Protein AF-A0A350BBN5-F1 (afdb_monomer_lite)

Secondary structure (DSSP, 8-state):
-PPPS---TTSHHHHHHHHHHHHHTSHHHHHHHHHHHHHHHHHHHHHHHHHHHHHHH---GGG-EEEEGGGTEEE-HHHHHHHHHHHHHHHHHIIIIIS-----HHHHHHHHHHHHHHHHHHHHHHIIIIIIS---HHHHHHHHHHTHHHHHHHHHHHHT---S-----PPPP-----

Sequence (178 aa):
MEKRIFKNETSFFGKLETLIRTLWEKSFVRFVVVGGFNTLLGIIVTYILRYSFDVLIGYNPKWDFVFLWFLNLQIDIPGLIMFVALLPVSYTTQAIWAFRTKWSLKRLAIYPLSSIPNFILQQGFIYLFEIVLGVNPYISYAL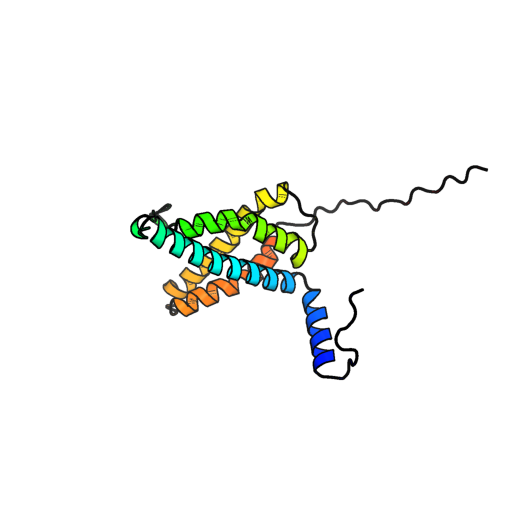AAILPIPIMFFIIRFLVKPNKKAEPITPLQEEDNE

Radius of gyration: 22.28 Å; chains: 1; bounding box: 55×42×77 Å

Foldseek 3Di:
DDDDPDPDCVDPVNVVSVVVVVLQVDLLSQLVVLVVVLVVVLVVVLVVQVVVCCVPPVDDLVPFDQPDVVVSD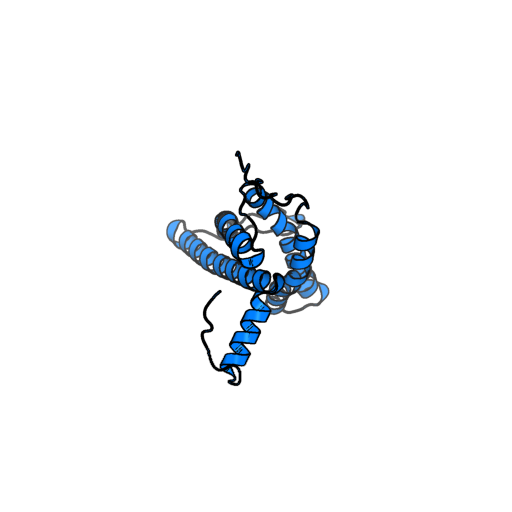TDDPSSVVSVVVCLVVSLVSCQCRRVNHDDDPVCSVCSVVLCVQLVVQLVVQQCCQCPVVVHDNVVSNVCSVPVCSVVSVVVCCVVVPPPPDDPPPDPDPPPPDD

Structure (mmCIF, N/CA/C/O backbone):
data_AF-A0A350BBN5-F1
#
_entry.id   AF-A0A350BBN5-F1
#
loop_
_atom_site.group_PDB
_atom_site.id
_atom_site.type_symbol
_atom_site.label_atom_id
_atom_site.label_alt_id
_atom_site.label_comp_id
_atom_site.label_asym_id
_atom_site.label_entity_id
_atom_site.label_seq_id
_atom_site.pdbx_PDB_ins_code
_atom_site.Cartn_x
_atom_site.Cartn_y
_atom_site.Cartn_z
_atom_site.occupancy
_atom_site.B_iso_or_equiv
_atom_site.auth_seq_id
_atom_site.auth_comp_id
_atom_site.auth_asym_id
_atom_site.auth_atom_id
_atom_site.pdbx_PDB_model_num
ATOM 1 N N . MET A 1 1 ? -18.784 13.865 19.526 1.00 47.09 1 MET A N 1
ATOM 2 C CA . MET A 1 1 ? -20.081 13.353 19.036 1.00 47.09 1 MET A CA 1
ATOM 3 C C . MET A 1 1 ? -20.376 14.085 17.730 1.00 47.09 1 MET A C 1
ATOM 5 O O . MET A 1 1 ? -20.715 15.259 17.760 1.00 47.09 1 MET A O 1
ATOM 9 N N . GLU A 1 2 ? -20.073 13.471 16.587 1.00 56.75 2 GLU A N 1
ATOM 10 C CA . GLU A 1 2 ? -20.122 14.139 15.277 1.00 56.75 2 GLU A CA 1
ATOM 11 C C . GLU A 1 2 ? -21.581 14.266 14.800 1.00 56.75 2 GLU A C 1
ATOM 13 O O . GLU A 1 2 ? -22.298 13.258 14.714 1.00 56.75 2 GLU A O 1
ATOM 18 N N . LYS A 1 3 ? -22.036 15.507 14.554 1.00 69.31 3 LYS A N 1
ATOM 19 C CA . LYS A 1 3 ? -23.417 15.844 14.157 1.00 69.31 3 LYS A CA 1
ATOM 20 C C . LYS A 1 3 ? -23.849 14.995 12.956 1.00 69.31 3 LYS A C 1
ATOM 22 O O . LYS A 1 3 ? -23.101 14.859 11.993 1.00 69.31 3 LYS A O 1
ATOM 27 N N . ARG A 1 4 ? -25.048 14.407 13.024 1.00 63.53 4 ARG A N 1
ATOM 28 C CA . ARG A 1 4 ? -25.648 13.697 11.883 1.00 63.53 4 ARG A CA 1
ATOM 29 C C . ARG A 1 4 ? -25.922 14.672 10.745 1.00 63.53 4 ARG A C 1
ATOM 31 O O . ARG A 1 4 ? -26.439 15.761 11.000 1.00 63.53 4 ARG A O 1
ATOM 38 N N . ILE A 1 5 ? -25.565 14.275 9.528 1.00 71.94 5 ILE A N 1
ATOM 39 C CA . ILE A 1 5 ? -25.721 15.107 8.330 1.00 71.94 5 ILE A CA 1
ATOM 40 C C . ILE A 1 5 ? -27.182 15.049 7.868 1.00 71.94 5 ILE A C 1
ATOM 42 O O . ILE A 1 5 ? -27.794 16.085 7.610 1.00 71.94 5 ILE A O 1
ATOM 46 N N . PHE A 1 6 ? -27.788 13.860 7.880 1.00 70.50 6 PHE A N 1
ATOM 47 C CA . PHE A 1 6 ? -29.195 13.636 7.574 1.00 70.50 6 PHE A CA 1
ATOM 48 C C . PHE A 1 6 ? -29.980 13.368 8.863 1.00 70.50 6 PHE A C 1
ATOM 50 O O . PHE A 1 6 ? -29.827 12.347 9.530 1.00 70.50 6 PHE A O 1
ATOM 57 N N . LYS A 1 7 ? -30.855 14.312 9.228 1.00 66.69 7 LYS A N 1
ATOM 58 C CA . LYS A 1 7 ? -31.669 14.234 10.456 1.00 66.69 7 LYS A CA 1
ATOM 59 C C . LYS A 1 7 ? -32.846 13.255 10.359 1.00 66.69 7 LYS A C 1
ATOM 61 O O . LYS A 1 7 ? -33.396 12.884 11.389 1.00 66.69 7 LYS A O 1
ATOM 66 N N . ASN A 1 8 ? -33.240 12.847 9.150 1.00 73.19 8 ASN A N 1
ATOM 67 C CA . ASN A 1 8 ? -34.379 11.955 8.940 1.00 73.19 8 ASN A CA 1
ATOM 68 C C . ASN A 1 8 ? -33.920 10.501 8.728 1.00 73.19 8 ASN A C 1
ATOM 70 O O . ASN A 1 8 ? -33.534 10.124 7.622 1.00 73.19 8 ASN A O 1
ATOM 74 N N . GLU A 1 9 ? -34.001 9.686 9.782 1.00 65.00 9 GLU A N 1
ATOM 75 C CA . GLU A 1 9 ? -33.580 8.273 9.788 1.00 65.00 9 GLU A CA 1
ATOM 76 C C . GLU A 1 9 ? -34.410 7.369 8.860 1.00 65.00 9 GLU A C 1
ATOM 78 O O . GLU A 1 9 ? -33.940 6.316 8.431 1.00 65.00 9 GLU A O 1
ATOM 83 N N . THR A 1 10 ? -35.637 7.773 8.522 1.00 77.62 10 THR A N 1
ATOM 84 C CA . THR A 1 10 ? -36.537 6.963 7.683 1.00 77.62 10 THR A CA 1
ATOM 85 C C . THR A 1 10 ? -36.249 7.099 6.187 1.00 77.62 10 THR A C 1
ATOM 87 O O . THR A 1 10 ? -36.589 6.203 5.411 1.00 77.62 10 THR A O 1
ATOM 90 N N . SER A 1 11 ? -35.568 8.178 5.785 1.00 85.12 11 SER A N 1
ATOM 91 C CA . SER A 1 11 ? -35.156 8.430 4.403 1.00 85.12 11 SER A CA 1
ATOM 92 C C . SER A 1 11 ? -34.035 7.482 3.967 1.00 85.12 11 SER A C 1
ATOM 94 O O . SER A 1 11 ? -33.187 7.093 4.773 1.00 85.12 11 SER A O 1
ATOM 96 N N . PHE A 1 12 ? -33.982 7.156 2.671 1.00 86.81 12 PHE A N 1
ATOM 97 C CA . PHE A 1 12 ? -32.903 6.364 2.069 1.00 86.81 12 PHE A CA 1
ATOM 98 C C . PHE A 1 12 ? -31.510 6.892 2.456 1.00 86.81 12 PHE A C 1
ATOM 100 O O . PHE A 1 12 ? -30.656 6.121 2.889 1.00 86.81 12 PHE A O 1
ATOM 107 N N . PHE A 1 13 ? -31.308 8.213 2.394 1.00 86.31 13 PHE A N 1
ATOM 108 C CA . PHE A 1 13 ? -30.037 8.846 2.755 1.00 86.31 13 PHE A CA 1
ATOM 109 C C . PHE A 1 13 ? -29.713 8.736 4.253 1.00 86.31 13 PHE A C 1
ATOM 111 O O . PHE A 1 13 ? -28.553 8.548 4.609 1.00 86.31 13 PHE A O 1
ATOM 118 N N . GLY A 1 14 ? -30.721 8.773 5.133 1.00 87.06 14 GLY A N 1
ATOM 119 C CA . GLY A 1 14 ? -30.530 8.564 6.574 1.00 87.06 14 GLY A CA 1
ATOM 120 C C . GLY A 1 14 ? -30.136 7.123 6.911 1.00 87.06 14 GLY A C 1
ATOM 121 O O . GLY A 1 14 ? -29.230 6.890 7.719 1.00 87.06 14 GLY A O 1
ATOM 122 N N . LYS A 1 15 ? -30.750 6.143 6.233 1.00 87.81 15 LYS A N 1
ATOM 123 C CA . LYS A 1 15 ? -30.362 4.726 6.331 1.00 87.81 15 LYS A CA 1
ATOM 124 C C . LYS A 1 15 ? -28.941 4.495 5.811 1.00 87.81 15 LYS A C 1
ATOM 126 O O . LYS A 1 15 ? -28.169 3.792 6.460 1.00 87.81 15 LYS A O 1
ATOM 131 N N . LEU A 1 16 ? -28.577 5.121 4.689 1.00 88.00 16 LEU A N 1
ATOM 132 C CA . LEU A 1 16 ? -27.233 5.038 4.115 1.00 88.00 16 LEU A CA 1
ATOM 133 C C . LEU A 1 16 ? -26.171 5.662 5.036 1.00 88.00 16 LEU A C 1
ATOM 135 O O . LEU A 1 16 ? -25.147 5.028 5.277 1.00 88.00 16 LEU A O 1
ATOM 139 N N . GLU A 1 17 ? -26.418 6.849 5.605 1.00 89.19 17 GLU A N 1
ATOM 140 C CA . GLU A 1 17 ? -25.505 7.467 6.583 1.00 89.19 17 GLU A CA 1
ATOM 141 C C . GLU A 1 17 ? -25.295 6.548 7.793 1.00 89.19 17 GLU A C 1
ATOM 143 O O . GLU A 1 17 ? -24.163 6.350 8.241 1.00 89.19 17 GLU A O 1
ATOM 148 N N . THR A 1 18 ? -26.375 5.947 8.297 1.00 88.94 18 THR A N 1
ATOM 149 C CA . THR A 1 18 ? -26.311 5.018 9.431 1.00 88.94 18 THR A CA 1
ATOM 150 C C . THR A 1 18 ? -25.470 3.790 9.087 1.00 88.94 18 THR A C 1
ATOM 152 O O . THR A 1 18 ? -24.563 3.446 9.843 1.00 88.94 18 THR A O 1
ATOM 155 N N . LEU A 1 19 ? -25.696 3.180 7.918 1.00 90.31 19 LEU A N 1
ATOM 156 C CA . LEU A 1 19 ? -24.916 2.038 7.438 1.00 90.31 19 LEU A CA 1
ATOM 157 C C . LEU A 1 19 ? -23.425 2.379 7.312 1.00 90.31 19 LEU A C 1
ATOM 159 O O . LEU A 1 19 ? -22.586 1.634 7.818 1.00 90.31 19 LEU A O 1
ATOM 163 N N . ILE A 1 20 ? -23.091 3.505 6.673 1.00 89.69 20 ILE A N 1
ATOM 164 C CA . ILE A 1 20 ? -21.704 3.958 6.499 1.00 89.69 20 ILE A CA 1
ATOM 165 C C . ILE A 1 20 ? -21.036 4.147 7.862 1.00 89.69 20 ILE A C 1
ATOM 167 O O . ILE A 1 20 ? -19.932 3.647 8.066 1.00 89.69 20 ILE A O 1
ATOM 171 N N . ARG A 1 21 ? -21.710 4.796 8.820 1.00 87.94 21 ARG A N 1
ATOM 172 C CA . ARG A 1 21 ? -21.196 4.967 10.188 1.00 87.94 21 ARG A CA 1
ATOM 173 C C . ARG A 1 21 ? -20.956 3.622 10.872 1.00 87.94 21 ARG A C 1
ATOM 175 O O . ARG A 1 21 ? -19.878 3.397 11.416 1.00 87.94 21 ARG A O 1
ATOM 182 N N . THR A 1 22 ? -21.920 2.702 10.813 1.00 91.19 22 THR A N 1
ATOM 183 C CA . THR A 1 22 ? -21.779 1.366 11.410 1.00 91.19 22 THR A CA 1
ATOM 184 C C . THR A 1 22 ? -20.620 0.583 10.791 1.00 91.19 22 THR A C 1
ATOM 186 O O . THR A 1 22 ? -19.874 -0.086 11.509 1.00 91.19 22 THR A O 1
ATOM 189 N N . LEU A 1 23 ? -20.433 0.669 9.471 1.00 91.31 23 LEU A N 1
ATOM 190 C CA . LEU A 1 23 ? -19.301 0.046 8.788 1.00 91.31 23 LEU A CA 1
ATOM 191 C C . LEU A 1 23 ? -17.977 0.714 9.172 1.00 91.31 23 LEU A C 1
ATOM 193 O O . LEU A 1 23 ? -17.013 0.006 9.457 1.00 91.31 23 LEU A O 1
ATOM 197 N N . TRP A 1 24 ? -17.938 2.045 9.256 1.00 92.00 24 TRP A N 1
ATOM 198 C CA . TRP A 1 24 ? -16.744 2.806 9.624 1.00 92.00 24 TRP A CA 1
ATOM 199 C C . TRP A 1 24 ? -16.254 2.512 11.040 1.00 92.00 24 TRP A C 1
ATOM 201 O O . TRP A 1 24 ? -15.065 2.649 11.319 1.00 92.00 24 TRP A O 1
ATOM 211 N N . GLU A 1 25 ? -17.117 2.043 11.941 1.00 91.56 25 GLU A N 1
ATOM 212 C CA . GLU A 1 25 ? -16.691 1.618 13.275 1.00 91.56 25 GLU A CA 1
ATOM 213 C C . GLU A 1 25 ? -15.912 0.292 13.278 1.00 91.56 25 GLU A C 1
ATOM 215 O O . GLU A 1 25 ? -15.130 0.034 14.201 1.00 91.56 25 GLU A O 1
ATOM 220 N N . LYS A 1 26 ? -15.984 -0.507 12.207 1.00 90.50 26 LYS A N 1
ATOM 221 C CA . LYS A 1 26 ? -15.204 -1.744 12.080 1.00 90.50 26 LYS A CA 1
ATOM 222 C C . LYS A 1 26 ? -13.765 -1.446 11.652 1.00 90.50 26 LYS A C 1
ATOM 224 O O . LYS A 1 26 ? -13.520 -0.883 10.588 1.00 90.50 26 LYS A O 1
ATOM 229 N N . SER A 1 27 ? -12.790 -1.911 12.440 1.00 87.75 27 SER A N 1
ATOM 230 C CA . SER A 1 27 ? -11.357 -1.745 12.130 1.00 87.75 27 SER A CA 1
ATOM 231 C C . SER A 1 27 ? -10.958 -2.347 10.783 1.00 87.75 27 SER A C 1
ATOM 233 O O . SER A 1 27 ? -10.126 -1.769 10.095 1.00 87.75 27 SER A O 1
ATOM 235 N N . PHE A 1 28 ? -11.586 -3.455 10.378 1.00 88.56 28 PHE A N 1
ATOM 236 C CA . PHE A 1 28 ? -11.404 -4.046 9.050 1.00 88.56 28 PHE A CA 1
ATOM 237 C C . PHE A 1 28 ? -11.773 -3.071 7.930 1.00 88.56 28 PHE A C 1
ATOM 239 O O . PHE A 1 28 ? -10.985 -2.864 7.017 1.00 88.56 28 PHE A O 1
ATOM 246 N N . VAL A 1 29 ? -12.940 -2.426 8.019 1.00 91.81 29 VAL A N 1
ATOM 247 C CA . VAL A 1 29 ? -13.413 -1.498 6.982 1.00 91.81 29 VAL A CA 1
ATOM 248 C C . VAL A 1 29 ? -12.472 -0.305 6.874 1.00 91.81 29 VAL A C 1
ATOM 250 O O . VAL A 1 29 ? -12.049 0.037 5.775 1.00 91.81 29 VAL A O 1
ATOM 253 N N . ARG A 1 30 ? -12.072 0.289 8.006 1.00 93.69 30 ARG A N 1
ATOM 254 C CA . ARG A 1 30 ? -11.108 1.398 7.982 1.00 93.69 30 ARG A CA 1
ATOM 255 C C . ARG A 1 30 ? -9.748 0.960 7.443 1.00 93.69 30 ARG A C 1
ATOM 257 O O . ARG A 1 30 ? -9.150 1.704 6.682 1.00 93.69 30 ARG A O 1
ATOM 264 N N . PHE A 1 31 ? -9.282 -0.240 7.787 1.00 90.94 31 PHE A N 1
ATOM 265 C CA . PHE A 1 31 ? -8.048 -0.804 7.238 1.00 90.94 31 PHE A CA 1
ATOM 266 C C . PHE A 1 31 ? -8.103 -0.943 5.714 1.00 90.94 31 PHE A C 1
ATOM 268 O O . PHE A 1 31 ? -7.165 -0.526 5.041 1.00 90.94 31 PHE A O 1
ATOM 275 N N . VAL A 1 32 ? -9.208 -1.464 5.170 1.00 91.31 32 VAL A N 1
ATOM 276 C CA . VAL A 1 32 ? -9.416 -1.586 3.719 1.00 91.31 32 VAL A CA 1
ATOM 277 C C . VAL A 1 32 ? -9.445 -0.207 3.059 1.00 91.31 32 VAL A C 1
ATOM 279 O O . VAL A 1 32 ? -8.739 0.012 2.082 1.00 91.31 32 VAL A O 1
ATOM 282 N N . VAL A 1 33 ? -10.214 0.741 3.603 1.00 93.38 33 VAL A N 1
ATOM 283 C CA . VAL A 1 33 ? -10.351 2.086 3.019 1.00 93.38 33 VAL A CA 1
ATOM 284 C C . VAL A 1 33 ? -9.028 2.853 3.059 1.00 93.38 33 VAL A C 1
ATOM 286 O O . VAL A 1 33 ? -8.606 3.408 2.048 1.00 93.38 33 VAL A O 1
ATOM 289 N N . VAL A 1 34 ? -8.340 2.853 4.201 1.00 93.69 34 VAL A N 1
ATOM 290 C CA . VAL A 1 34 ? -7.041 3.523 4.360 1.00 93.69 34 VAL A CA 1
ATOM 291 C C . VAL A 1 34 ? -5.960 2.832 3.527 1.00 93.69 34 VAL A C 1
ATOM 293 O O . VAL A 1 34 ? -5.148 3.506 2.899 1.00 93.69 34 VAL A O 1
ATOM 296 N N . GLY A 1 35 ? -5.962 1.498 3.469 1.00 90.75 35 GLY A N 1
ATOM 297 C CA . GLY A 1 35 ? -5.073 0.729 2.600 1.00 90.75 35 GLY A CA 1
ATOM 298 C C . GLY A 1 35 ? -5.293 1.048 1.120 1.00 90.75 35 GLY A C 1
ATOM 299 O O . GLY A 1 35 ? -4.326 1.276 0.394 1.00 90.75 35 GLY A O 1
ATOM 300 N N . GLY A 1 36 ? -6.554 1.150 0.692 1.00 90.75 36 GLY A N 1
ATOM 301 C CA . GLY A 1 36 ? -6.928 1.571 -0.657 1.00 90.75 36 GLY A CA 1
ATOM 302 C C . GLY A 1 36 ? -6.450 2.987 -0.971 1.00 90.75 36 GLY A C 1
ATOM 303 O O . GLY A 1 36 ? -5.795 3.199 -1.987 1.00 90.75 36 GLY A O 1
ATOM 304 N N . PHE A 1 37 ? -6.676 3.938 -0.060 1.00 94.56 37 PHE A N 1
ATOM 305 C CA . PHE A 1 37 ? -6.159 5.304 -0.180 1.00 94.56 37 PHE A CA 1
ATOM 306 C C . PHE A 1 37 ? -4.631 5.335 -0.335 1.00 94.56 37 PHE A C 1
ATOM 308 O O . PHE A 1 37 ? -4.120 5.953 -1.266 1.00 94.56 37 PHE A O 1
ATOM 315 N N . ASN A 1 38 ? -3.900 4.626 0.529 1.00 93.56 38 ASN A N 1
ATOM 316 C CA . ASN A 1 38 ? -2.438 4.569 0.471 1.00 93.56 38 ASN A CA 1
ATOM 317 C C . ASN A 1 38 ? -1.935 3.930 -0.833 1.00 93.56 38 ASN A C 1
ATOM 319 O O . ASN A 1 38 ? -0.921 4.364 -1.373 1.00 93.56 38 ASN A O 1
ATOM 323 N N . THR A 1 39 ? -2.643 2.923 -1.349 1.00 89.81 39 THR A N 1
ATOM 324 C CA . THR A 1 39 ? -2.300 2.264 -2.619 1.00 89.81 39 THR A CA 1
ATOM 325 C C . THR A 1 39 ? -2.496 3.211 -3.799 1.00 89.81 39 THR A C 1
ATOM 327 O O . THR A 1 39 ? -1.588 3.365 -4.610 1.00 89.81 39 THR A O 1
ATOM 330 N N . LEU A 1 40 ? -3.640 3.902 -3.868 1.00 91.94 40 LEU A N 1
ATOM 331 C CA . LEU A 1 40 ? -3.908 4.896 -4.912 1.00 91.94 40 LEU A CA 1
ATOM 332 C C . LEU A 1 40 ? -2.894 6.042 -4.871 1.00 91.94 40 LEU A C 1
ATOM 334 O O . LEU A 1 40 ? -2.371 6.430 -5.912 1.00 91.94 40 LEU A O 1
ATOM 338 N N . LEU A 1 41 ? -2.573 6.541 -3.673 1.00 94.12 41 LEU A N 1
ATOM 339 C CA . LEU A 1 41 ? -1.538 7.555 -3.492 1.00 94.12 41 LEU A CA 1
ATOM 340 C C . LEU A 1 41 ? -0.179 7.052 -3.994 1.00 94.12 41 LEU A C 1
ATOM 342 O O . LEU A 1 41 ? 0.490 7.758 -4.740 1.00 94.12 41 LEU A O 1
ATOM 346 N N . GLY A 1 42 ? 0.202 5.824 -3.635 1.00 91.44 42 GLY A N 1
ATOM 347 C CA . GLY A 1 42 ? 1.427 5.192 -4.120 1.00 91.44 42 GLY A CA 1
ATOM 348 C C . GLY A 1 42 ? 1.486 5.128 -5.643 1.00 91.44 42 GLY A C 1
ATOM 349 O O . GLY A 1 42 ? 2.460 5.581 -6.230 1.00 91.44 42 GLY A O 1
ATOM 350 N N . ILE A 1 43 ? 0.420 4.649 -6.287 1.00 90.38 43 ILE A N 1
ATOM 351 C CA . ILE A 1 43 ? 0.329 4.559 -7.750 1.00 90.38 43 ILE A CA 1
ATOM 352 C C . ILE A 1 43 ? 0.489 5.940 -8.396 1.00 90.38 43 ILE A C 1
ATOM 354 O O . ILE A 1 43 ? 1.326 6.110 -9.283 1.00 90.38 43 ILE A O 1
ATOM 358 N N . ILE A 1 44 ? -0.281 6.933 -7.939 1.00 94.38 44 ILE A N 1
ATOM 359 C CA . ILE A 1 44 ? -0.255 8.289 -8.502 1.00 94.38 44 ILE A CA 1
ATOM 360 C C . ILE A 1 44 ? 1.149 8.884 -8.392 1.00 94.38 44 ILE A C 1
ATOM 362 O O . ILE A 1 44 ? 1.690 9.379 -9.380 1.00 94.38 44 ILE A O 1
ATOM 366 N N . VAL A 1 45 ? 1.760 8.819 -7.208 1.00 94.06 45 VAL A N 1
ATOM 367 C CA . VAL A 1 45 ? 3.059 9.460 -6.993 1.00 94.06 45 VAL A CA 1
ATOM 368 C C . VAL A 1 45 ? 4.189 8.694 -7.689 1.00 94.06 45 VAL A C 1
ATOM 370 O O . VAL A 1 45 ? 5.088 9.331 -8.230 1.00 94.06 45 VAL A O 1
ATOM 373 N N . THR A 1 46 ? 4.126 7.362 -7.778 1.00 92.19 46 THR A N 1
ATOM 374 C CA . THR A 1 46 ? 5.079 6.576 -8.581 1.00 92.19 46 THR A CA 1
ATOM 375 C C . THR A 1 46 ? 5.023 6.962 -10.055 1.00 92.19 46 THR A C 1
ATOM 377 O O . THR A 1 46 ? 6.074 7.173 -10.655 1.00 92.19 46 THR A O 1
ATOM 380 N N . TYR A 1 47 ? 3.833 7.127 -10.643 1.00 91.94 47 TYR A N 1
ATOM 381 C CA . TYR A 1 47 ? 3.729 7.578 -12.035 1.00 91.94 47 TYR A CA 1
ATOM 382 C C . TYR A 1 47 ? 4.287 8.988 -12.237 1.00 91.94 47 TYR A C 1
ATOM 384 O O . TYR A 1 47 ? 5.006 9.221 -13.210 1.00 91.94 47 TYR A O 1
ATOM 392 N N . ILE A 1 48 ? 4.018 9.909 -11.306 1.00 93.62 48 ILE A N 1
ATOM 393 C CA . ILE A 1 48 ? 4.590 11.262 -11.342 1.00 93.62 48 ILE A CA 1
ATOM 394 C C . ILE A 1 48 ? 6.119 11.203 -11.266 1.00 93.62 48 ILE A C 1
ATOM 396 O O . ILE A 1 48 ? 6.798 11.865 -12.054 1.00 93.62 48 ILE A O 1
ATOM 400 N N . LEU A 1 49 ? 6.679 10.407 -10.351 1.00 92.19 49 LEU A N 1
ATOM 401 C CA . LEU A 1 49 ? 8.129 10.290 -10.212 1.00 92.19 49 LEU A CA 1
ATOM 402 C C . LEU A 1 49 ? 8.762 9.656 -11.450 1.00 92.19 49 LEU A C 1
ATOM 404 O O . LEU A 1 49 ? 9.771 10.157 -11.933 1.00 92.19 49 LEU A O 1
ATOM 408 N N . ARG A 1 50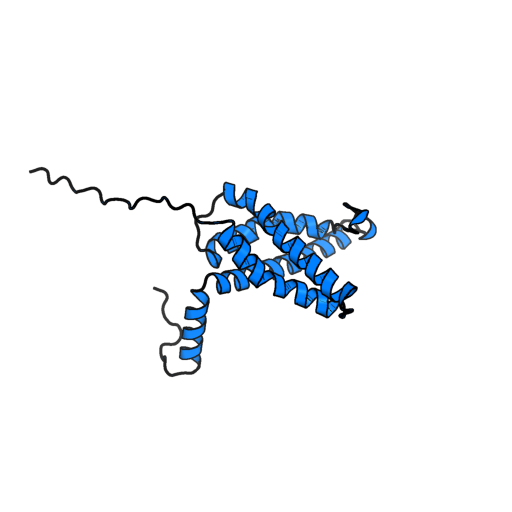 ? 8.156 8.597 -11.994 1.00 90.62 50 ARG A N 1
ATOM 409 C CA . ARG A 1 50 ? 8.643 7.918 -13.198 1.00 90.62 50 ARG A CA 1
ATOM 410 C C . ARG A 1 50 ? 8.676 8.859 -14.396 1.00 90.62 50 ARG A C 1
ATOM 412 O O . ARG A 1 50 ? 9.684 8.909 -15.090 1.00 90.62 50 ARG A O 1
ATOM 419 N N . TYR A 1 51 ? 7.620 9.650 -14.584 1.00 90.94 51 TYR A N 1
ATOM 420 C CA . TYR A 1 51 ? 7.586 10.699 -15.603 1.00 90.94 51 TYR A CA 1
ATOM 421 C C . TYR A 1 51 ? 8.669 11.761 -15.364 1.00 90.94 51 TYR A C 1
ATOM 423 O O . TYR A 1 51 ? 9.362 12.169 -16.289 1.00 90.94 51 TYR A O 1
ATOM 431 N N . SER A 1 52 ? 8.867 12.171 -14.110 1.00 91.44 52 SER A N 1
ATOM 432 C CA . SER A 1 52 ? 9.892 13.158 -13.756 1.00 91.44 52 SER A CA 1
ATOM 433 C C . SER A 1 52 ? 11.306 12.628 -14.022 1.00 91.44 52 SER A C 1
ATOM 435 O O . SER A 1 52 ? 12.158 13.364 -14.502 1.00 91.44 52 SER A O 1
ATOM 437 N N . PHE A 1 53 ? 11.556 11.347 -13.750 1.00 90.81 53 PHE A N 1
ATOM 438 C CA . PHE A 1 53 ? 12.816 10.665 -14.045 1.00 90.81 53 PHE A CA 1
ATOM 439 C C . PHE A 1 53 ? 13.056 10.553 -15.556 1.00 90.81 53 PHE A C 1
ATOM 441 O O . PHE A 1 53 ? 14.149 10.853 -16.031 1.00 90.81 53 PHE A O 1
ATOM 448 N N . ASP A 1 54 ? 12.040 10.168 -16.322 1.00 88.50 54 ASP A N 1
ATOM 449 C CA . ASP A 1 54 ? 12.133 10.102 -17.783 1.00 88.50 54 ASP A CA 1
ATOM 450 C C . ASP A 1 54 ? 12.504 11.475 -18.376 1.00 88.50 54 ASP A C 1
ATOM 452 O O . ASP A 1 54 ? 13.475 11.598 -19.119 1.00 88.50 54 ASP A O 1
ATOM 456 N N . VAL A 1 55 ? 11.825 12.542 -17.939 1.00 90.94 55 VAL A N 1
ATOM 457 C CA . VAL A 1 55 ? 12.038 13.904 -18.456 1.00 90.94 55 VAL A CA 1
ATOM 458 C C . VAL A 1 55 ? 13.350 14.542 -17.981 1.00 90.94 55 VAL A C 1
ATOM 460 O O . VAL A 1 55 ? 14.019 15.208 -18.768 1.00 90.94 55 VAL A O 1
ATOM 463 N N . LEU A 1 56 ? 13.723 14.393 -16.704 1.00 91.25 56 LEU A N 1
ATOM 464 C CA . LEU A 1 56 ? 14.865 15.118 -16.125 1.00 91.25 56 LEU A CA 1
ATOM 465 C C . LEU A 1 56 ? 16.208 14.429 -16.368 1.00 91.25 56 LEU A C 1
ATOM 467 O O . LEU A 1 56 ? 17.223 15.111 -16.499 1.00 91.25 56 LEU A O 1
ATOM 471 N N . ILE A 1 57 ? 16.230 13.095 -16.373 1.00 86.31 57 ILE A N 1
ATOM 472 C CA . ILE A 1 57 ? 17.472 12.309 -16.422 1.00 86.31 57 ILE A CA 1
ATOM 473 C C . ILE A 1 57 ? 17.497 11.284 -17.563 1.00 86.31 57 ILE A C 1
ATOM 475 O O . ILE A 1 57 ? 18.466 10.534 -17.666 1.00 86.31 57 ILE A O 1
ATOM 479 N N . GLY A 1 58 ? 16.471 11.244 -18.424 1.00 86.06 58 GLY A N 1
ATOM 480 C CA . GLY A 1 58 ? 16.398 10.285 -19.531 1.00 86.06 58 GLY A CA 1
ATOM 481 C C . GLY A 1 58 ? 16.344 8.841 -19.037 1.00 86.06 58 GLY A C 1
ATOM 482 O O . GLY A 1 58 ? 17.031 7.972 -19.580 1.00 86.06 58 GLY A O 1
ATOM 483 N N . TYR A 1 59 ? 15.609 8.605 -17.946 1.00 83.69 59 TYR A N 1
ATOM 484 C CA . TYR A 1 59 ? 15.581 7.313 -17.271 1.00 83.69 59 TYR A CA 1
ATOM 485 C C . TYR A 1 59 ? 15.171 6.182 -18.219 1.00 83.69 59 TYR A C 1
ATOM 487 O O . TYR A 1 59 ? 14.097 6.183 -18.816 1.00 83.69 59 TYR A O 1
ATOM 495 N N . ASN A 1 60 ? 16.032 5.170 -18.309 1.00 79.88 60 ASN A N 1
ATOM 496 C CA . ASN A 1 60 ? 15.771 3.976 -19.091 1.00 79.88 60 ASN A CA 1
ATOM 497 C C . ASN A 1 60 ? 15.342 2.838 -18.154 1.00 79.88 60 ASN A C 1
ATOM 499 O O . ASN A 1 60 ? 16.148 2.440 -17.316 1.00 79.88 60 ASN A O 1
ATOM 503 N N . PRO A 1 61 ? 14.150 2.236 -18.326 1.00 77.19 61 PRO A N 1
ATOM 504 C CA . PRO A 1 61 ? 13.727 1.073 -17.542 1.00 77.19 61 PRO A CA 1
ATOM 505 C C . PRO A 1 61 ? 14.698 -0.115 -17.609 1.00 77.19 61 PRO A C 1
ATOM 507 O O . PRO A 1 61 ? 14.689 -0.969 -16.739 1.00 77.19 61 PRO A O 1
ATOM 510 N N . LYS A 1 62 ? 15.589 -0.181 -18.609 1.00 76.94 62 LYS A N 1
ATOM 511 C CA . LYS A 1 62 ? 16.675 -1.179 -18.648 1.00 76.94 62 LYS A CA 1
ATOM 512 C C . LYS A 1 62 ? 17.712 -1.005 -17.532 1.00 76.94 62 LYS A C 1
ATOM 514 O O . LYS A 1 62 ? 18.530 -1.898 -17.340 1.00 76.94 62 LYS A O 1
ATOM 519 N N . TRP A 1 63 ? 17.736 0.146 -16.860 1.00 72.06 63 TRP A N 1
ATOM 520 C CA . TRP A 1 63 ? 18.556 0.379 -15.669 1.00 72.06 63 TRP A CA 1
ATOM 521 C C . TRP A 1 63 ? 17.955 -0.257 -14.417 1.00 72.06 63 TRP A C 1
ATOM 523 O O . TRP A 1 63 ? 18.655 -0.372 -13.410 1.00 72.06 63 TRP A O 1
ATOM 533 N N . ASP A 1 64 ? 16.696 -0.698 -14.477 1.00 79.75 64 ASP A N 1
ATOM 534 C CA . ASP A 1 64 ? 16.140 -1.556 -13.443 1.00 79.75 64 ASP A CA 1
ATOM 535 C C . ASP A 1 64 ? 16.957 -2.841 -13.399 1.00 79.75 64 ASP A C 1
ATOM 537 O O . ASP A 1 64 ? 17.143 -3.538 -14.400 1.00 79.75 64 ASP A O 1
ATOM 541 N N . PHE A 1 65 ? 17.501 -3.136 -12.226 1.00 69.81 65 PHE A N 1
ATOM 542 C CA . PHE A 1 65 ? 18.378 -4.277 -12.046 1.00 69.81 65 PHE A CA 1
ATOM 543 C C . PHE A 1 65 ? 17.615 -5.441 -11.425 1.00 69.81 65 PHE A C 1
ATOM 545 O O . PHE A 1 65 ? 16.633 -5.291 -10.691 1.00 69.81 65 PHE A O 1
ATOM 552 N N . VAL A 1 66 ? 18.105 -6.637 -11.723 1.00 65.75 66 VAL A N 1
ATOM 553 C CA . VAL A 1 66 ? 17.558 -7.876 -11.190 1.00 65.75 66 VAL A CA 1
ATOM 554 C C . VAL A 1 66 ? 18.241 -8.157 -9.852 1.00 65.75 66 VAL A C 1
ATOM 556 O O . VAL A 1 66 ? 19.379 -8.617 -9.810 1.00 65.75 66 VAL A O 1
ATOM 559 N N . PHE A 1 67 ? 17.565 -7.847 -8.746 1.00 60.50 67 PHE A N 1
ATOM 560 C CA . PHE A 1 67 ? 18.124 -7.984 -7.392 1.00 60.50 67 PHE A CA 1
ATOM 561 C C . PHE A 1 67 ? 18.184 -9.440 -6.918 1.00 60.50 67 PHE A C 1
ATOM 563 O O . PHE A 1 67 ? 19.045 -9.799 -6.121 1.00 60.50 67 PHE A O 1
ATOM 570 N N . LEU A 1 68 ? 17.303 -10.300 -7.439 1.00 66.44 68 LEU A N 1
ATOM 571 C CA . LEU A 1 68 ? 17.275 -11.737 -7.158 1.00 66.44 68 LEU A CA 1
ATOM 572 C C . LEU A 1 68 ? 16.935 -12.490 -8.446 1.00 66.44 68 LEU A C 1
ATOM 574 O O . LEU A 1 68 ? 15.776 -12.798 -8.715 1.00 66.44 68 LEU A O 1
ATOM 578 N N . TRP A 1 69 ? 17.958 -12.765 -9.259 1.00 63.12 69 TRP A N 1
ATOM 579 C CA . TRP A 1 69 ? 17.796 -13.350 -10.599 1.00 63.12 69 TRP A CA 1
ATOM 580 C C . TRP A 1 69 ? 17.039 -14.677 -10.612 1.00 63.12 69 TRP A C 1
ATOM 582 O O . TRP A 1 69 ? 16.158 -14.862 -11.447 1.00 63.12 69 TRP A O 1
ATOM 592 N N . PHE A 1 70 ? 17.280 -15.547 -9.633 1.00 66.31 70 PHE A N 1
ATOM 593 C CA . PHE A 1 70 ? 16.564 -16.819 -9.512 1.00 66.31 70 PHE A CA 1
ATOM 594 C C . PHE A 1 70 ? 15.074 -16.664 -9.143 1.00 66.31 70 PHE A C 1
ATOM 596 O O . PHE A 1 70 ? 14.313 -17.614 -9.295 1.00 66.31 70 PHE A O 1
ATOM 603 N N . LEU A 1 71 ? 14.649 -15.482 -8.679 1.00 62.81 71 LEU A N 1
ATOM 604 C CA . LEU A 1 71 ? 13.245 -15.136 -8.419 1.00 62.81 71 LEU A CA 1
ATOM 605 C C . LEU A 1 71 ? 12.647 -14.232 -9.506 1.00 62.81 71 LEU A C 1
ATOM 607 O O . LEU A 1 71 ? 11.504 -13.807 -9.369 1.00 62.81 71 LEU A O 1
ATOM 611 N N . ASN A 1 72 ? 13.416 -13.907 -10.553 1.00 63.94 72 ASN A N 1
ATOM 612 C CA . ASN A 1 72 ? 13.040 -12.966 -11.611 1.00 63.94 72 ASN A CA 1
ATOM 613 C C . ASN A 1 72 ? 12.512 -11.614 -11.076 1.00 63.94 72 ASN A C 1
ATOM 615 O O . ASN A 1 72 ? 11.610 -11.000 -11.644 1.00 63.94 72 ASN A O 1
ATOM 619 N N . LEU A 1 73 ? 13.061 -11.157 -9.946 1.00 66.44 73 LEU A N 1
ATOM 620 C CA . LEU A 1 73 ? 12.647 -9.918 -9.290 1.00 66.44 73 LEU A CA 1
ATOM 621 C C . LEU A 1 73 ? 13.365 -8.717 -9.910 1.00 66.44 73 LEU A C 1
ATOM 623 O O . LEU A 1 73 ? 14.538 -8.467 -9.617 1.00 66.44 73 LEU A O 1
ATOM 627 N N . GLN A 1 74 ? 12.642 -7.981 -10.753 1.00 75.44 74 GLN A N 1
ATOM 628 C CA . GLN A 1 74 ? 13.055 -6.683 -11.286 1.00 75.44 74 GLN A CA 1
ATOM 629 C C . GLN A 1 74 ? 12.682 -5.573 -10.300 1.00 75.44 74 GLN A C 1
ATOM 631 O O . GLN A 1 74 ? 11.555 -5.534 -9.801 1.00 75.44 74 GLN A O 1
ATOM 636 N N . ILE A 1 75 ? 13.625 -4.679 -10.006 1.00 77.75 75 ILE A N 1
ATOM 637 C CA . ILE A 1 75 ? 13.381 -3.523 -9.138 1.00 77.75 75 ILE A CA 1
ATOM 638 C C . ILE A 1 75 ? 13.201 -2.270 -9.995 1.00 77.75 75 ILE A C 1
ATOM 640 O O . ILE A 1 75 ? 14.179 -1.761 -10.530 1.00 77.75 75 ILE A O 1
ATOM 644 N N . ASP A 1 76 ? 11.972 -1.747 -10.045 1.00 84.69 76 ASP A N 1
ATOM 645 C CA . ASP A 1 76 ? 11.664 -0.410 -10.580 1.00 84.69 76 ASP A CA 1
ATOM 646 C C . ASP A 1 76 ? 12.210 0.652 -9.616 1.00 84.69 76 ASP A C 1
ATOM 648 O O . ASP A 1 76 ? 11.700 0.821 -8.502 1.00 84.69 76 ASP A O 1
ATOM 652 N N . ILE A 1 77 ? 13.283 1.342 -10.016 1.00 86.12 77 ILE A N 1
ATOM 653 C CA . ILE A 1 77 ? 13.986 2.302 -9.148 1.00 86.12 77 ILE A CA 1
ATOM 654 C C . ILE A 1 77 ? 13.057 3.438 -8.671 1.00 86.12 77 ILE A C 1
ATOM 656 O O . ILE A 1 77 ? 13.011 3.680 -7.458 1.00 86.12 77 ILE A O 1
ATOM 660 N N . PRO A 1 78 ? 12.287 4.122 -9.547 1.00 88.44 78 PRO A N 1
ATOM 661 C CA . PRO A 1 78 ? 11.337 5.147 -9.112 1.00 88.44 78 PRO A CA 1
ATOM 662 C C . PRO A 1 78 ? 10.296 4.592 -8.132 1.00 88.44 78 PRO A C 1
ATOM 664 O O . PRO A 1 78 ? 10.031 5.202 -7.093 1.00 88.44 78 PRO A O 1
ATOM 667 N N . GLY A 1 79 ? 9.750 3.407 -8.415 1.00 87.44 79 GLY A N 1
ATOM 668 C CA . GLY A 1 79 ? 8.810 2.722 -7.537 1.00 87.44 79 GLY A CA 1
ATOM 669 C C . GLY A 1 79 ? 9.397 2.404 -6.165 1.00 87.44 79 GLY A C 1
ATOM 670 O O . GLY A 1 79 ? 8.728 2.628 -5.158 1.00 87.44 79 GLY A O 1
ATOM 671 N N . LEU A 1 80 ? 10.652 1.953 -6.089 1.00 87.25 80 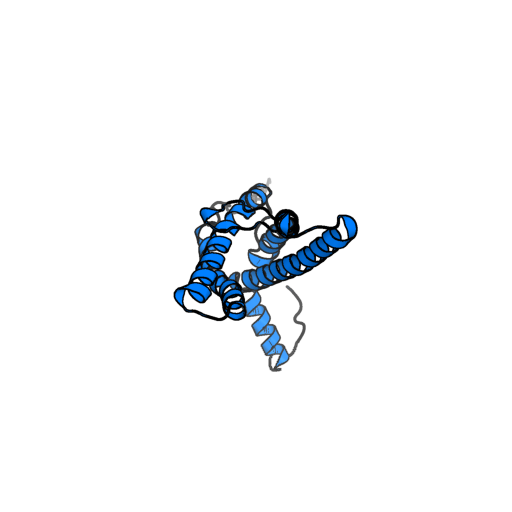LEU A N 1
ATOM 672 C CA . LEU A 1 80 ? 11.327 1.680 -4.818 1.00 87.25 80 LEU A CA 1
ATOM 673 C C . LEU A 1 80 ? 11.536 2.958 -3.996 1.00 87.25 80 LEU A C 1
ATOM 675 O O . LEU A 1 80 ? 11.233 2.971 -2.800 1.00 87.25 80 LEU A O 1
ATOM 679 N N . ILE A 1 81 ? 12.021 4.032 -4.626 1.00 90.31 81 ILE A N 1
ATOM 680 C CA . ILE A 1 81 ? 12.204 5.333 -3.966 1.00 90.31 81 ILE A CA 1
ATOM 681 C C . ILE A 1 81 ? 10.870 5.803 -3.385 1.00 90.31 81 ILE A C 1
ATOM 683 O O . ILE A 1 81 ? 10.801 6.166 -2.207 1.00 90.31 81 ILE A O 1
ATOM 687 N N . MET A 1 82 ? 9.795 5.736 -4.177 1.00 90.94 82 MET A N 1
ATOM 688 C CA . MET A 1 82 ? 8.473 6.153 -3.719 1.00 90.94 82 MET A CA 1
ATOM 689 C C . MET A 1 82 ? 7.896 5.250 -2.641 1.00 90.94 82 MET A C 1
ATOM 691 O O . MET A 1 82 ? 7.310 5.753 -1.681 1.00 90.94 82 MET A O 1
ATOM 695 N N . PHE A 1 83 ? 8.075 3.936 -2.765 1.00 87.56 83 PHE A N 1
ATOM 696 C CA . PHE A 1 83 ? 7.659 2.985 -1.746 1.00 87.56 83 PHE A CA 1
ATOM 697 C C . PHE A 1 83 ? 8.278 3.355 -0.401 1.00 87.56 83 PHE A C 1
ATOM 699 O O . PHE A 1 83 ? 7.550 3.504 0.578 1.00 87.56 83 PHE A O 1
ATOM 706 N N . VAL A 1 84 ? 9.594 3.593 -0.365 1.00 91.00 84 VAL A N 1
ATOM 707 C CA . VAL A 1 84 ? 10.300 3.977 0.862 1.00 91.00 84 VAL A CA 1
ATOM 708 C C . VAL A 1 84 ? 9.834 5.344 1.374 1.00 91.00 84 VAL A C 1
ATOM 710 O O . VAL A 1 84 ? 9.536 5.484 2.562 1.00 91.00 84 VAL A O 1
ATOM 713 N N . ALA A 1 85 ? 9.708 6.335 0.488 1.00 92.88 85 ALA A N 1
ATOM 714 C CA . ALA A 1 85 ? 9.296 7.691 0.845 1.00 92.88 85 ALA A CA 1
ATOM 715 C C . ALA A 1 85 ? 7.865 7.767 1.408 1.00 92.88 85 ALA A C 1
ATOM 717 O O . ALA A 1 85 ? 7.583 8.615 2.256 1.00 92.88 85 ALA A O 1
ATOM 718 N N . LEU A 1 86 ? 6.962 6.879 0.978 1.00 94.31 86 LEU A N 1
ATOM 719 C CA . LEU A 1 86 ? 5.566 6.848 1.430 1.00 94.31 86 LEU A CA 1
ATOM 720 C C . LEU A 1 86 ? 5.313 5.932 2.632 1.00 94.31 86 LEU A C 1
ATOM 722 O O . LEU A 1 86 ? 4.209 5.964 3.183 1.00 94.31 86 LEU A O 1
ATOM 726 N N . LEU A 1 87 ? 6.305 5.171 3.111 1.00 92.62 87 LEU A N 1
ATOM 727 C CA . LEU A 1 87 ? 6.168 4.382 4.344 1.00 92.62 87 LEU A CA 1
ATOM 728 C C . LEU A 1 87 ? 5.698 5.222 5.547 1.00 92.62 87 LEU A C 1
ATOM 730 O O . LEU A 1 87 ? 4.774 4.772 6.230 1.00 92.62 87 LEU A O 1
ATOM 734 N N . PRO A 1 88 ? 6.233 6.435 5.813 1.00 95.12 88 PRO A N 1
ATOM 735 C CA . PRO A 1 88 ? 5.763 7.266 6.920 1.00 95.12 88 PRO A CA 1
ATOM 736 C C . PRO A 1 88 ? 4.310 7.705 6.768 1.00 95.12 88 PRO A C 1
ATOM 738 O O . PRO A 1 88 ? 3.571 7.715 7.753 1.00 95.12 88 PRO A O 1
ATOM 741 N N . VAL A 1 89 ? 3.884 8.028 5.544 1.00 95.31 89 VAL A N 1
ATOM 742 C CA . VAL A 1 89 ? 2.497 8.411 5.247 1.00 95.31 89 VAL A CA 1
ATOM 743 C C . VAL A 1 89 ? 1.579 7.219 5.486 1.00 95.31 89 VAL A C 1
ATOM 745 O O . VAL A 1 89 ? 0.647 7.315 6.280 1.00 95.31 89 VAL A O 1
ATOM 748 N N . SER A 1 90 ? 1.902 6.073 4.885 1.00 93.56 90 SER A N 1
ATOM 749 C CA . SER A 1 90 ? 1.132 4.834 5.000 1.00 93.56 90 SER A CA 1
ATOM 750 C C . SER A 1 90 ? 0.999 4.371 6.453 1.00 93.56 90 SER A C 1
ATOM 752 O O . SER A 1 90 ? -0.100 4.063 6.913 1.00 93.56 90 SER A O 1
ATOM 754 N N . TYR A 1 91 ? 2.092 4.403 7.219 1.00 93.56 91 TYR A N 1
ATOM 755 C CA . TYR A 1 91 ? 2.056 4.104 8.647 1.00 93.56 91 TYR A CA 1
ATOM 756 C C . TYR A 1 91 ? 1.172 5.087 9.418 1.00 93.56 91 TYR A C 1
ATOM 758 O O . TYR A 1 91 ? 0.363 4.673 10.248 1.00 93.56 91 TYR A O 1
ATOM 766 N N . THR A 1 92 ? 1.312 6.386 9.156 1.00 94.94 92 THR A N 1
ATOM 767 C CA . THR A 1 92 ? 0.586 7.430 9.887 1.00 94.94 92 THR A CA 1
ATOM 768 C C . THR A 1 92 ? -0.917 7.322 9.651 1.00 94.94 92 THR A C 1
ATOM 770 O O . THR A 1 92 ? -1.689 7.313 10.613 1.00 94.94 92 THR A O 1
ATOM 773 N N . THR A 1 93 ? -1.343 7.157 8.399 1.00 95.12 93 THR A N 1
ATOM 774 C CA . THR A 1 93 ? -2.760 6.999 8.051 1.00 95.12 93 THR A CA 1
ATOM 775 C C . THR A 1 93 ? -3.335 5.708 8.637 1.00 95.12 93 THR A C 1
ATOM 777 O O . THR A 1 93 ? -4.428 5.724 9.208 1.00 95.12 93 THR A O 1
ATOM 780 N N . GLN A 1 94 ? -2.585 4.600 8.609 1.00 91.94 94 GLN A N 1
ATOM 781 C CA . GLN A 1 94 ? -3.007 3.341 9.232 1.00 91.94 94 GLN A CA 1
ATOM 782 C C . GLN A 1 94 ? -3.109 3.451 10.761 1.00 91.94 94 GLN A C 1
ATOM 784 O O . GLN A 1 94 ? -4.092 3.006 11.360 1.00 91.94 94 GLN A O 1
ATOM 789 N N . ALA A 1 95 ? -2.122 4.062 11.416 1.00 92.00 95 ALA A N 1
ATOM 790 C CA . ALA A 1 95 ? -2.099 4.201 12.867 1.00 92.00 95 ALA A CA 1
ATOM 791 C C . ALA A 1 95 ? -3.257 5.071 13.370 1.00 92.00 95 ALA A C 1
ATOM 793 O O . ALA A 1 95 ? -3.945 4.670 14.311 1.00 92.00 95 ALA A O 1
ATOM 794 N N . ILE A 1 96 ? -3.494 6.221 12.732 1.00 93.44 96 ILE A N 1
ATOM 795 C CA . ILE A 1 96 ? -4.486 7.210 13.171 1.00 93.44 96 ILE A CA 1
ATOM 796 C C . ILE A 1 96 ? -5.902 6.797 12.756 1.00 93.44 96 ILE A C 1
ATOM 798 O O . ILE A 1 96 ? -6.802 6.786 13.595 1.00 93.44 96 ILE A O 1
ATOM 802 N N . TRP A 1 97 ? -6.119 6.430 11.489 1.00 92.62 97 TRP A N 1
ATOM 803 C CA . TRP A 1 97 ? -7.471 6.209 10.965 1.00 92.62 97 TRP A CA 1
ATOM 804 C C . TRP A 1 97 ? -7.909 4.747 11.025 1.00 92.62 97 TRP A C 1
ATOM 806 O O . TRP A 1 97 ? -8.998 4.466 11.527 1.00 92.62 97 TRP A O 1
ATOM 816 N N . ALA A 1 98 ? -7.082 3.799 10.576 1.00 89.69 98 ALA A N 1
ATOM 817 C CA . ALA A 1 98 ? -7.495 2.395 10.541 1.00 89.69 98 ALA A CA 1
ATOM 818 C C . ALA A 1 98 ? -7.585 1.779 11.941 1.00 89.69 98 ALA A C 1
ATOM 820 O O . ALA A 1 98 ? -8.655 1.326 12.376 1.00 89.69 98 ALA A O 1
ATOM 821 N N . PHE A 1 99 ? -6.471 1.816 12.671 1.00 88.38 99 PHE A N 1
ATOM 822 C CA . PHE A 1 99 ? -6.348 1.160 13.972 1.00 88.38 99 PHE A CA 1
ATOM 823 C C . PHE A 1 99 ? -6.662 2.072 15.154 1.00 88.38 99 PHE A C 1
ATOM 825 O O . PHE A 1 99 ? -6.924 1.551 16.237 1.00 88.38 99 PHE A O 1
ATOM 832 N N . ARG A 1 100 ? -6.679 3.399 14.959 1.00 90.69 100 ARG A N 1
ATOM 833 C CA . ARG A 1 100 ? -6.895 4.395 16.024 1.00 90.69 100 ARG A CA 1
ATOM 834 C C . ARG A 1 100 ? -5.956 4.155 17.222 1.00 90.69 100 ARG A C 1
ATOM 836 O O . ARG A 1 100 ? -6.379 4.106 18.374 1.00 90.69 100 ARG A O 1
ATOM 843 N N . THR A 1 101 ? -4.669 3.949 16.943 1.00 88.38 101 THR A N 1
ATOM 844 C CA . THR A 1 101 ? -3.625 3.665 17.944 1.00 88.38 101 THR A CA 1
ATOM 845 C C . THR A 1 101 ? -2.660 4.833 18.110 1.00 88.38 101 THR A C 1
ATOM 847 O O . THR A 1 101 ? -2.518 5.666 17.218 1.00 88.38 101 THR A O 1
ATOM 850 N N . LYS A 1 102 ? -1.949 4.876 19.246 1.00 90.00 102 LYS A N 1
ATOM 851 C CA . LYS A 1 102 ? -0.888 5.865 19.468 1.00 90.00 102 LYS A CA 1
ATOM 852 C C . LYS A 1 102 ? 0.228 5.697 18.436 1.00 90.00 102 LYS A C 1
ATOM 854 O O . LYS A 1 102 ? 0.763 4.598 18.259 1.00 90.00 102 LYS A O 1
ATOM 859 N N . TRP A 1 103 ? 0.580 6.810 17.804 1.00 91.50 103 TRP A N 1
ATOM 860 C CA . TRP A 1 103 ? 1.718 6.903 16.903 1.00 91.50 103 TRP A CA 1
ATOM 861 C C . TRP A 1 103 ? 3.026 6.687 17.680 1.00 91.50 103 TRP A C 1
ATOM 863 O O . TRP A 1 103 ? 3.151 7.060 18.845 1.00 91.50 103 TRP A O 1
ATOM 873 N N . SER A 1 104 ? 3.999 6.036 17.050 1.00 92.69 104 SER A N 1
ATOM 874 C CA . SER A 1 104 ? 5.292 5.701 17.657 1.00 92.69 104 SER A CA 1
ATOM 875 C C . SER A 1 104 ? 6.365 5.509 16.589 1.00 92.69 104 SER A C 1
ATOM 877 O O . SER A 1 104 ? 6.140 4.762 15.634 1.00 92.69 104 SER A O 1
ATOM 879 N N . LEU A 1 105 ? 7.546 6.100 16.804 1.00 91.94 105 LEU A N 1
ATOM 880 C CA . LEU A 1 105 ? 8.734 5.917 15.956 1.00 91.94 105 LEU A CA 1
ATOM 881 C C . LEU A 1 105 ? 9.181 4.453 15.887 1.00 91.94 105 LEU A C 1
ATOM 883 O O . LEU A 1 105 ? 9.511 3.955 14.816 1.00 91.94 105 LEU A O 1
ATOM 887 N N . LYS A 1 106 ? 9.123 3.728 17.012 1.00 90.44 106 LYS A N 1
ATOM 888 C CA . LYS A 1 106 ? 9.480 2.301 17.056 1.00 90.44 106 LYS A CA 1
ATOM 889 C C . LYS A 1 106 ? 8.594 1.475 16.123 1.00 90.44 106 LYS A C 1
ATOM 891 O O . LYS A 1 106 ? 9.073 0.588 15.429 1.00 90.44 106 LYS A O 1
ATOM 896 N N . ARG A 1 107 ? 7.293 1.772 16.101 1.00 88.38 107 ARG A N 1
ATOM 897 C CA . ARG A 1 107 ? 6.334 1.096 15.218 1.00 88.38 107 ARG A CA 1
ATOM 898 C C . ARG A 1 107 ? 6.495 1.524 13.759 1.00 88.38 107 ARG A C 1
ATOM 900 O O . ARG A 1 107 ? 6.362 0.667 12.897 1.00 88.38 107 ARG A O 1
ATOM 907 N N . LEU A 1 108 ? 6.841 2.788 13.491 1.00 91.69 108 LEU A N 1
ATOM 908 C CA . LEU A 1 108 ? 7.184 3.252 12.143 1.00 91.69 108 LEU A CA 1
ATOM 909 C C . LEU A 1 108 ? 8.383 2.477 11.575 1.00 91.69 108 LEU A C 1
ATOM 911 O O . LEU A 1 108 ? 8.307 1.987 10.458 1.00 91.69 108 LEU A O 1
ATOM 915 N N . ALA A 1 109 ? 9.456 2.310 12.353 1.00 90.19 109 ALA A N 1
ATOM 916 C CA . ALA A 1 109 ? 10.654 1.595 11.905 1.00 90.19 109 ALA A CA 1
ATOM 917 C C . ALA A 1 109 ? 10.399 0.105 11.598 1.00 90.19 109 ALA A C 1
ATOM 919 O O . ALA A 1 109 ? 11.041 -0.466 10.725 1.00 90.19 109 ALA A O 1
ATOM 920 N N . ILE A 1 110 ? 9.446 -0.523 12.296 1.00 87.75 110 ILE A N 1
ATOM 921 C CA . ILE A 1 110 ? 9.062 -1.931 12.090 1.00 87.75 110 ILE A CA 1
ATOM 922 C C . ILE A 1 110 ? 7.996 -2.071 10.987 1.00 87.75 110 ILE A C 1
ATOM 924 O O . ILE A 1 110 ? 7.826 -3.151 10.424 1.00 87.75 110 ILE A O 1
ATOM 928 N N . TYR A 1 111 ? 7.292 -0.991 10.636 1.00 87.69 111 TYR A N 1
ATOM 929 C CA . TYR A 1 111 ? 6.213 -0.998 9.647 1.00 87.69 111 TYR A CA 1
ATOM 930 C C . TYR A 1 111 ? 6.588 -1.630 8.293 1.00 87.69 111 TYR A C 1
ATOM 932 O O . TYR A 1 111 ? 5.783 -2.415 7.793 1.00 87.69 111 TYR A O 1
ATOM 940 N N . PRO A 1 112 ? 7.789 -1.421 7.715 1.00 88.31 112 PRO A N 1
ATOM 941 C CA . PRO A 1 112 ? 8.167 -2.060 6.450 1.00 88.31 112 PRO A CA 1
ATOM 942 C C . PRO A 1 112 ? 8.164 -3.589 6.529 1.00 88.31 112 PRO A C 1
ATOM 944 O O . PRO A 1 112 ? 7.820 -4.263 5.561 1.00 88.31 112 PRO A O 1
ATOM 947 N N . LEU A 1 113 ? 8.469 -4.148 7.704 1.00 87.00 113 LEU A N 1
ATOM 948 C CA . LEU A 1 113 ? 8.436 -5.589 7.938 1.00 87.00 113 LEU A CA 1
ATOM 949 C C . LEU A 1 113 ? 7.010 -6.148 7.818 1.00 87.00 113 LEU A C 1
ATOM 951 O O . LEU A 1 113 ? 6.822 -7.287 7.400 1.00 87.00 113 LEU A O 1
ATOM 955 N N . SER A 1 114 ? 5.995 -5.332 8.121 1.00 80.88 114 SER A N 1
ATOM 956 C CA . SER A 1 114 ? 4.587 -5.706 7.937 1.00 80.88 114 SER A CA 1
ATOM 957 C C . SER A 1 114 ? 4.161 -5.771 6.466 1.00 80.88 114 SER A C 1
ATOM 959 O O . SER A 1 114 ? 3.161 -6.414 6.151 1.00 80.88 114 SER A O 1
ATOM 961 N N . SER A 1 115 ? 4.938 -5.173 5.557 1.00 81.88 115 SER A N 1
ATOM 962 C CA . SER A 1 115 ? 4.696 -5.231 4.113 1.00 81.88 115 SER A CA 1
ATOM 963 C C . SER A 1 115 ? 5.194 -6.533 3.483 1.00 81.88 115 SER A C 1
ATOM 965 O O . SER A 1 115 ? 4.715 -6.901 2.414 1.00 81.88 115 SER A O 1
ATOM 967 N N . ILE A 1 116 ? 6.112 -7.260 4.135 1.00 85.44 116 ILE A N 1
ATOM 968 C CA . ILE A 1 116 ? 6.683 -8.508 3.601 1.00 85.44 116 ILE A CA 1
ATOM 969 C C . ILE A 1 116 ? 5.606 -9.591 3.414 1.00 85.44 116 ILE A C 1
ATOM 971 O O . ILE A 1 116 ? 5.500 -10.112 2.303 1.00 85.44 116 ILE A O 1
ATOM 975 N N . PRO A 1 117 ? 4.751 -9.911 4.410 1.00 87.62 117 PRO A N 1
ATOM 976 C CA . PRO A 1 117 ? 3.673 -10.880 4.208 1.00 87.62 117 PRO A CA 1
ATOM 977 C C . PRO A 1 117 ? 2.708 -10.458 3.096 1.00 87.62 117 PRO A C 1
ATOM 979 O O . PRO A 1 117 ? 2.270 -11.295 2.314 1.00 87.62 117 PRO A O 1
ATOM 982 N N . ASN A 1 118 ? 2.425 -9.155 2.983 1.00 87.12 118 ASN A N 1
ATOM 983 C CA . ASN A 1 118 ? 1.557 -8.628 1.932 1.00 87.12 118 ASN A CA 1
ATOM 984 C C . ASN A 1 118 ? 2.168 -8.836 0.543 1.00 87.12 118 ASN A C 1
ATOM 986 O O . ASN A 1 118 ? 1.472 -9.211 -0.396 1.00 87.12 118 ASN A O 1
ATOM 990 N N . PHE A 1 119 ? 3.471 -8.598 0.408 1.00 85.06 119 PHE A N 1
ATOM 991 C CA . PHE A 1 119 ? 4.198 -8.828 -0.832 1.00 85.06 119 PHE A CA 1
ATOM 992 C C . PHE A 1 119 ? 4.203 -10.313 -1.212 1.00 85.06 119 PHE A C 1
ATOM 994 O O . PHE A 1 119 ? 3.857 -10.650 -2.340 1.00 85.06 119 PHE A O 1
ATOM 1001 N N . ILE A 1 120 ? 4.509 -11.200 -0.260 1.00 89.19 120 ILE A N 1
ATOM 1002 C CA . ILE A 1 120 ? 4.506 -12.655 -0.478 1.00 89.19 120 ILE A CA 1
ATOM 1003 C C . ILE A 1 120 ? 3.129 -13.134 -0.938 1.00 89.19 120 ILE A C 1
ATOM 1005 O O . ILE A 1 120 ? 3.039 -13.889 -1.902 1.00 89.19 120 ILE A O 1
ATOM 1009 N N . LEU A 1 121 ? 2.054 -12.679 -0.286 1.00 91.06 121 LEU A N 1
ATOM 1010 C CA . LEU A 1 121 ? 0.695 -13.045 -0.679 1.00 91.06 121 LEU A CA 1
ATOM 1011 C C . LEU A 1 121 ? 0.374 -12.557 -2.092 1.00 91.06 121 LEU A C 1
ATOM 1013 O O . LEU A 1 121 ? -0.102 -13.348 -2.898 1.00 91.06 121 LEU A O 1
ATOM 1017 N N . GLN A 1 122 ? 0.669 -11.295 -2.413 1.00 89.31 122 GLN A N 1
ATOM 1018 C CA . GLN A 1 122 ? 0.438 -10.753 -3.755 1.00 89.31 122 GLN A CA 1
ATOM 1019 C C . GLN A 1 122 ? 1.181 -11.553 -4.832 1.00 89.31 122 GLN A C 1
ATOM 1021 O O . GLN A 1 122 ? 0.559 -11.980 -5.800 1.00 89.31 122 GLN A O 1
ATOM 1026 N N . GLN A 1 123 ? 2.477 -11.821 -4.642 1.00 87.81 123 GLN A N 1
ATOM 1027 C CA . GLN A 1 123 ? 3.265 -12.619 -5.590 1.00 87.81 123 GLN A CA 1
ATOM 1028 C C . GLN A 1 123 ? 2.749 -14.059 -5.696 1.00 87.81 123 GLN A C 1
ATOM 1030 O O . GLN A 1 123 ? 2.644 -14.602 -6.793 1.00 87.81 123 GLN A O 1
ATOM 1035 N N . GLY A 1 124 ? 2.356 -14.662 -4.570 1.00 90.69 124 GLY A N 1
ATOM 1036 C CA . GLY A 1 124 ? 1.759 -15.994 -4.541 1.00 90.69 124 GLY A CA 1
ATOM 1037 C C . GLY A 1 124 ? 0.449 -16.074 -5.326 1.00 90.69 124 GLY A C 1
ATOM 1038 O O . GLY A 1 124 ? 0.254 -17.019 -6.086 1.00 90.69 124 GLY A O 1
ATOM 1039 N N . PHE A 1 125 ? -0.430 -15.074 -5.199 1.00 93.81 125 PHE A N 1
ATOM 1040 C CA . PHE A 1 125 ? -1.669 -15.018 -5.979 1.00 93.81 125 PHE A CA 1
ATOM 1041 C C . PHE A 1 125 ? -1.413 -14.754 -7.464 1.00 93.81 125 PHE A C 1
ATOM 1043 O O . PHE A 1 125 ? -2.056 -15.400 -8.283 1.00 93.81 125 PHE A O 1
ATOM 1050 N N . ILE A 1 126 ? -0.471 -13.874 -7.827 1.00 91.00 126 ILE A N 1
ATOM 1051 C CA . ILE A 1 126 ? -0.086 -13.662 -9.236 1.00 91.00 126 ILE A CA 1
ATOM 1052 C C . ILE A 1 126 ? 0.390 -14.980 -9.849 1.00 91.00 126 ILE A C 1
ATOM 1054 O O . ILE A 1 126 ? -0.137 -15.404 -10.872 1.00 91.00 126 ILE A O 1
ATOM 1058 N N . TYR A 1 127 ? 1.319 -15.673 -9.185 1.00 89.38 127 TYR A N 1
ATOM 1059 C CA . TYR A 1 127 ? 1.818 -16.968 -9.644 1.00 89.38 127 TYR A CA 1
ATOM 1060 C C . TYR A 1 127 ? 0.695 -18.008 -9.773 1.00 89.38 127 TYR A C 1
ATOM 1062 O O . TYR A 1 127 ? 0.592 -18.692 -10.790 1.00 89.38 127 TYR A O 1
ATOM 1070 N N . LEU A 1 128 ? -0.181 -18.105 -8.769 1.00 93.19 128 LEU A N 1
ATOM 1071 C CA . LEU A 1 128 ? -1.324 -19.015 -8.798 1.00 93.19 128 LEU A CA 1
ATOM 1072 C C . LEU A 1 128 ? -2.253 -18.717 -9.984 1.00 93.19 128 LEU A C 1
ATOM 1074 O O . LEU A 1 128 ? -2.638 -19.630 -10.708 1.00 93.19 128 LEU A O 1
ATOM 1078 N N . PHE A 1 129 ? -2.624 -17.457 -10.201 1.00 95.44 129 PHE A N 1
ATOM 1079 C CA . PHE A 1 129 ? -3.583 -17.114 -11.246 1.00 95.44 129 PHE A CA 1
ATOM 1080 C C . PHE A 1 129 ? -2.971 -17.166 -12.644 1.00 95.44 129 PHE A C 1
ATOM 1082 O O . PHE A 1 129 ? -3.561 -17.791 -13.518 1.00 95.44 129 PHE A O 1
ATOM 1089 N N . GLU A 1 130 ? -1.798 -16.578 -12.866 1.00 92.31 130 GLU A N 1
ATOM 1090 C CA . GLU A 1 130 ? -1.190 -16.524 -14.201 1.00 92.31 130 GLU A CA 1
ATOM 1091 C C . GLU A 1 130 ? -0.574 -17.857 -14.618 1.00 92.31 130 GLU A C 1
ATOM 1093 O O . GLU A 1 130 ? -0.805 -18.314 -15.735 1.00 92.31 130 GLU A O 1
ATOM 1098 N N . ILE A 1 131 ? 0.196 -18.493 -13.731 1.00 89.50 131 ILE A N 1
ATOM 1099 C CA . ILE A 1 131 ? 0.998 -19.668 -14.092 1.00 89.50 131 ILE A CA 1
ATOM 1100 C C . ILE A 1 131 ? 0.220 -20.961 -13.872 1.00 89.50 131 ILE A C 1
ATOM 1102 O O . ILE A 1 131 ? 0.203 -21.820 -14.748 1.00 89.50 131 ILE A O 1
ATOM 1106 N N . VAL A 1 132 ? -0.424 -21.119 -12.711 1.00 93.81 132 VAL A N 1
ATOM 1107 C CA . VAL A 1 132 ? -1.107 -22.381 -12.372 1.00 93.81 132 VAL A CA 1
ATOM 1108 C C . VAL A 1 132 ? -2.488 -22.466 -13.024 1.00 93.81 132 VAL A C 1
ATOM 1110 O O . VAL A 1 132 ? -2.871 -23.529 -13.505 1.00 93.81 132 VAL A O 1
ATOM 1113 N N . LEU A 1 133 ? -3.238 -21.361 -13.045 1.00 94.62 133 LEU A N 1
ATOM 1114 C CA . LEU A 1 133 ? -4.617 -21.329 -13.546 1.00 94.62 133 LEU A CA 1
ATOM 1115 C C . LEU A 1 133 ? -4.754 -20.743 -14.960 1.00 94.62 133 LEU A C 1
ATOM 1117 O O . LEU A 1 133 ? -5.827 -20.860 -15.550 1.00 94.62 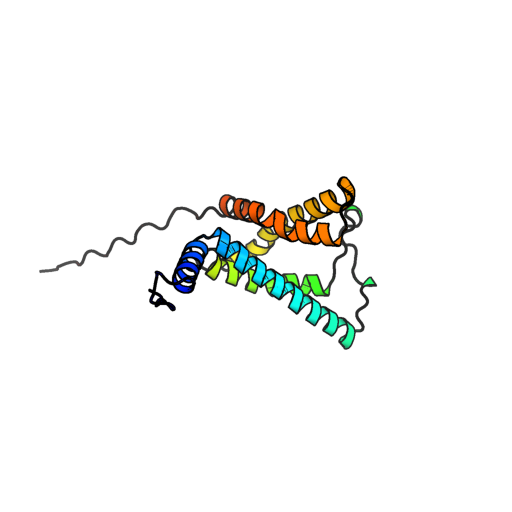133 LEU A O 1
ATOM 1121 N N . GLY A 1 134 ? -3.705 -20.122 -15.513 1.00 93.94 134 GLY A N 1
ATOM 1122 C CA . GLY A 1 134 ? -3.730 -19.542 -16.862 1.00 93.94 134 GLY A CA 1
ATOM 1123 C C . GLY A 1 134 ? -4.676 -18.346 -17.016 1.00 93.94 134 GLY A C 1
ATOM 1124 O O . GLY A 1 134 ? -5.169 -18.074 -18.111 1.00 93.94 134 GLY A O 1
ATOM 1125 N N . VAL A 1 135 ? -4.982 -17.648 -15.922 1.00 95.31 135 VAL A N 1
ATOM 1126 C CA . VAL A 1 135 ? -5.841 -16.462 -15.917 1.00 95.31 135 VAL A CA 1
ATOM 1127 C C . VAL A 1 135 ? -5.106 -15.299 -16.574 1.00 95.31 135 VAL A C 1
ATOM 1129 O O . VAL A 1 135 ? -3.897 -15.125 -16.420 1.00 95.31 135 VAL A O 1
ATOM 1132 N N . ASN A 1 136 ? -5.859 -14.474 -17.301 1.00 94.94 136 ASN A N 1
ATOM 1133 C CA . ASN A 1 136 ? -5.338 -13.271 -17.935 1.00 94.94 136 ASN A CA 1
ATOM 1134 C C . ASN A 1 136 ? -4.576 -12.379 -16.922 1.00 94.94 136 ASN A C 1
ATOM 1136 O O . ASN A 1 136 ? -5.140 -12.088 -15.863 1.00 94.94 136 ASN A O 1
ATOM 1140 N N . PRO A 1 137 ? -3.375 -11.865 -17.264 1.00 89.44 137 PRO A N 1
ATOM 1141 C CA . PRO A 1 137 ? -2.549 -11.082 -16.343 1.00 89.44 137 PRO A CA 1
ATOM 1142 C C . PRO A 1 137 ? -3.275 -9.896 -15.703 1.00 89.44 137 PRO A C 1
ATOM 1144 O O . PRO A 1 137 ? -3.186 -9.688 -14.498 1.00 89.44 137 PRO A O 1
ATOM 1147 N N . TYR A 1 138 ? -4.083 -9.148 -16.462 1.00 91.12 138 TYR A N 1
ATOM 1148 C CA . TYR A 1 138 ? -4.817 -7.999 -15.920 1.00 91.12 138 TYR A CA 1
ATOM 1149 C C . TYR A 1 138 ? -5.798 -8.410 -14.814 1.00 91.12 138 TYR A C 1
ATOM 1151 O O . TYR A 1 138 ? -5.929 -7.718 -13.803 1.00 91.12 138 TYR A O 1
ATOM 1159 N N . ILE A 1 139 ? -6.466 -9.555 -14.988 1.00 91.19 139 ILE A N 1
ATOM 1160 C CA . ILE A 1 139 ? -7.389 -10.108 -13.991 1.00 91.19 139 ILE A CA 1
ATOM 1161 C C . ILE A 1 139 ? -6.598 -10.655 -12.799 1.00 91.19 139 ILE A C 1
ATOM 1163 O O . ILE A 1 139 ? -6.969 -10.401 -11.654 1.00 91.19 139 ILE A O 1
ATOM 1167 N N . SER A 1 140 ? -5.488 -11.349 -13.053 1.00 91.00 140 SER A N 1
ATOM 1168 C CA . SER A 1 140 ? -4.592 -11.878 -12.022 1.00 91.00 140 SER A CA 1
ATOM 1169 C C . SER A 1 140 ? -4.049 -10.777 -11.112 1.00 91.00 140 SER A C 1
ATOM 1171 O O . SER A 1 140 ? -4.149 -10.903 -9.892 1.00 91.00 140 SER A O 1
ATOM 1173 N N . TYR A 1 141 ? -3.573 -9.661 -11.673 1.00 88.12 141 TYR A N 1
ATOM 1174 C CA . TYR A 1 141 ? -3.124 -8.501 -10.898 1.00 88.12 141 TYR A CA 1
ATOM 1175 C C . TYR A 1 141 ? -4.252 -7.886 -10.062 1.00 88.12 141 TYR A C 1
ATOM 1177 O O . TYR A 1 141 ? -4.044 -7.569 -8.889 1.00 88.12 141 TYR A O 1
ATOM 1185 N N . ALA A 1 142 ? -5.461 -7.752 -10.619 1.00 88.00 142 ALA A N 1
ATOM 1186 C CA . ALA A 1 142 ? -6.607 -7.228 -9.876 1.00 88.00 142 ALA A CA 1
ATOM 1187 C C . ALA A 1 142 ? -6.997 -8.141 -8.699 1.00 88.00 142 ALA A C 1
ATOM 1189 O O . ALA A 1 142 ? -7.209 -7.667 -7.581 1.00 88.00 142 ALA A O 1
ATOM 1190 N N . LEU A 1 143 ? -7.044 -9.458 -8.920 1.00 89.75 143 LEU A N 1
ATOM 1191 C CA . LEU A 1 143 ? -7.341 -10.439 -7.873 1.00 89.75 143 LEU A CA 1
ATOM 1192 C C . LEU A 1 143 ? -6.247 -10.474 -6.805 1.00 89.75 143 LEU A C 1
ATOM 1194 O O . LEU A 1 143 ? -6.554 -10.481 -5.610 1.00 89.75 143 LEU A O 1
ATOM 1198 N N . ALA A 1 144 ? -4.982 -10.438 -7.217 1.00 90.06 144 ALA A N 1
ATOM 1199 C CA . ALA A 1 144 ? -3.843 -10.410 -6.314 1.00 90.06 144 ALA A CA 1
ATOM 1200 C C . ALA A 1 144 ? -3.791 -9.135 -5.465 1.00 90.06 144 ALA A C 1
ATOM 1202 O O . ALA A 1 144 ? -3.285 -9.190 -4.355 1.00 90.06 144 ALA A O 1
ATOM 1203 N N . ALA A 1 145 ? -4.352 -8.011 -5.915 1.00 84.88 145 ALA A N 1
ATOM 1204 C CA . ALA A 1 145 ? -4.467 -6.810 -5.089 1.00 84.88 145 ALA A CA 1
ATOM 1205 C C . ALA A 1 145 ? -5.570 -6.920 -4.017 1.00 84.88 145 ALA A C 1
ATOM 1207 O O . ALA A 1 145 ? -5.459 -6.321 -2.948 1.00 84.88 145 ALA A O 1
ATOM 1208 N N . ILE A 1 146 ? -6.640 -7.680 -4.282 1.00 88.25 146 ILE A N 1
ATOM 1209 C CA . ILE A 1 146 ? -7.842 -7.727 -3.431 1.00 88.25 146 ILE A CA 1
ATOM 1210 C C . ILE A 1 146 ? -7.783 -8.879 -2.419 1.00 88.25 146 ILE A C 1
ATOM 1212 O O . ILE A 1 146 ? -8.058 -8.687 -1.232 1.00 88.25 146 ILE A O 1
ATOM 1216 N N . LEU A 1 147 ? -7.430 -10.085 -2.867 1.00 90.50 147 LEU A N 1
ATOM 1217 C CA . LEU A 1 147 ? -7.524 -11.311 -2.065 1.00 90.50 147 LEU A CA 1
ATOM 1218 C C . LEU A 1 147 ? -6.564 -11.384 -0.864 1.00 90.50 147 LEU A C 1
ATOM 1220 O O . LEU A 1 147 ? -6.949 -11.962 0.155 1.00 90.50 147 LEU A O 1
ATOM 1224 N N . PRO A 1 148 ? -5.360 -10.783 -0.892 1.00 90.94 148 PRO A N 1
ATOM 1225 C CA . PRO A 1 148 ? -4.516 -10.684 0.295 1.00 90.94 148 PRO A CA 1
ATOM 1226 C C . PRO A 1 148 ? -5.107 -9.835 1.413 1.00 90.94 148 PRO A C 1
ATOM 1228 O O . PRO A 1 148 ? -4.753 -10.051 2.567 1.00 90.94 148 PRO A O 1
ATOM 1231 N N . ILE A 1 149 ? -5.986 -8.870 1.116 1.00 87.94 149 ILE A N 1
ATOM 1232 C CA . ILE A 1 149 ? -6.422 -7.860 2.092 1.00 87.94 149 ILE A CA 1
ATOM 1233 C C . ILE A 1 149 ? -7.099 -8.493 3.326 1.00 87.94 149 ILE A C 1
ATOM 1235 O O . ILE A 1 149 ? -6.698 -8.161 4.448 1.00 87.94 149 ILE A O 1
ATOM 1239 N N . PRO A 1 150 ? -8.065 -9.429 3.187 1.00 87.38 150 PRO A N 1
ATOM 1240 C CA . PRO A 1 150 ? -8.611 -10.165 4.326 1.00 87.38 150 PRO A CA 1
ATOM 1241 C C . PRO A 1 150 ? -7.539 -10.903 5.132 1.00 87.38 150 PRO A C 1
ATOM 1243 O O . PRO A 1 150 ? -7.520 -10.806 6.358 1.00 87.38 150 PRO A O 1
ATOM 1246 N N . ILE A 1 151 ? -6.620 -11.598 4.455 1.00 88.31 151 ILE A N 1
ATOM 1247 C CA . ILE A 1 151 ? -5.556 -12.387 5.093 1.00 88.31 151 ILE A CA 1
ATOM 1248 C C . ILE A 1 151 ? -4.621 -11.463 5.881 1.00 88.31 151 ILE A C 1
ATOM 1250 O O . ILE A 1 151 ? -4.343 -11.708 7.055 1.00 88.31 151 ILE A O 1
ATOM 1254 N N . MET A 1 152 ? -4.206 -10.350 5.276 1.00 88.19 152 MET A N 1
ATOM 1255 C CA . MET A 1 152 ? -3.359 -9.341 5.901 1.00 88.19 152 MET A CA 1
ATOM 1256 C C . MET A 1 152 ? -4.004 -8.728 7.135 1.00 88.19 152 MET A C 1
ATOM 1258 O O . MET A 1 152 ? -3.320 -8.548 8.141 1.00 88.19 152 MET A O 1
ATOM 1262 N N . PHE A 1 153 ? -5.313 -8.466 7.107 1.00 83.75 153 PHE A N 1
ATOM 1263 C CA . PHE A 1 153 ? -6.025 -7.987 8.288 1.00 83.75 153 PHE A CA 1
ATOM 1264 C C . PHE A 1 153 ? -5.957 -8.976 9.460 1.00 83.75 153 PHE A C 1
ATOM 1266 O O . PHE A 1 153 ? -5.794 -8.565 10.612 1.00 83.75 153 PHE A O 1
ATOM 1273 N N . PHE A 1 154 ? -6.052 -10.280 9.194 1.00 83.19 154 PHE A N 1
ATOM 1274 C CA . PHE A 1 154 ? -5.861 -11.284 10.238 1.00 83.19 154 PHE A CA 1
ATOM 1275 C C . PHE A 1 154 ? -4.407 -11.327 10.711 1.00 83.19 154 PHE A C 1
ATOM 1277 O O . PHE A 1 154 ? -4.173 -11.257 11.918 1.00 83.19 154 PHE A O 1
ATOM 1284 N N . ILE A 1 155 ? -3.433 -11.357 9.795 1.00 83.75 155 ILE A N 1
ATOM 1285 C CA . ILE A 1 155 ? -2.002 -11.398 10.132 1.00 83.75 155 ILE A CA 1
ATOM 1286 C C . ILE A 1 155 ? -1.629 -10.240 11.055 1.00 83.75 155 ILE A C 1
ATOM 1288 O O . ILE A 1 155 ? -1.100 -10.475 12.137 1.00 83.75 155 ILE A O 1
ATOM 1292 N N . ILE A 1 156 ? -1.950 -8.996 10.696 1.00 77.25 156 ILE A N 1
ATOM 1293 C CA . ILE A 1 156 ? -1.603 -7.832 11.525 1.00 77.25 156 ILE A CA 1
ATOM 1294 C C . ILE A 1 156 ? -2.330 -7.851 12.870 1.00 77.25 156 ILE A C 1
ATOM 1296 O O . ILE A 1 156 ? -1.759 -7.456 13.882 1.00 77.25 156 ILE A O 1
ATOM 1300 N N . ARG A 1 157 ? -3.565 -8.362 12.924 1.00 72.62 157 ARG A N 1
ATOM 1301 C CA . ARG A 1 157 ? -4.311 -8.479 14.180 1.00 72.62 157 ARG A CA 1
ATOM 1302 C C . ARG A 1 157 ? -3.703 -9.519 15.126 1.00 72.62 157 ARG A C 1
ATOM 1304 O O . ARG A 1 157 ? -3.759 -9.323 16.339 1.00 72.62 157 ARG A O 1
ATOM 1311 N N . PHE A 1 158 ? -3.125 -10.600 14.600 1.00 72.00 158 PHE A N 1
ATOM 1312 C CA . PHE A 1 158 ? -2.460 -11.636 15.398 1.00 72.00 158 PHE A CA 1
ATOM 1313 C C . PHE A 1 158 ? -0.998 -11.304 15.725 1.00 72.00 158 PHE A C 1
ATOM 1315 O O . PHE A 1 158 ? -0.558 -11.570 16.844 1.00 72.00 158 PHE A O 1
ATOM 1322 N N . LEU A 1 159 ? -0.265 -10.696 14.789 1.00 66.19 159 LEU A N 1
ATOM 1323 C CA . LEU A 1 159 ? 1.144 -10.321 14.938 1.00 66.19 159 LEU A CA 1
ATOM 1324 C C . LEU A 1 159 ? 1.313 -9.083 15.833 1.00 66.19 159 LEU A C 1
ATOM 1326 O O . LEU A 1 159 ? 2.243 -9.008 16.630 1.00 66.19 159 LEU A O 1
ATOM 1330 N N . VAL A 1 160 ? 0.384 -8.125 15.748 1.00 59.69 160 VAL A N 1
ATOM 1331 C CA . VAL A 1 160 ? 0.406 -6.858 16.498 1.00 59.69 160 VAL A CA 1
ATOM 1332 C C . VAL A 1 160 ? -0.595 -6.909 17.657 1.00 59.69 160 VAL A C 1
ATOM 1334 O O . VAL A 1 160 ? -1.385 -5.982 17.850 1.00 59.69 160 VAL A O 1
ATOM 1337 N N . LYS A 1 161 ? -0.601 -7.995 18.450 1.00 55.69 161 LYS A N 1
ATOM 1338 C CA . LYS A 1 161 ? -1.393 -8.028 19.693 1.00 55.69 161 LYS A CA 1
ATOM 1339 C C . LYS A 1 161 ? -1.060 -6.773 20.517 1.00 55.69 161 LYS A C 1
ATOM 1341 O O . LYS A 1 161 ? 0.112 -6.565 20.843 1.00 55.69 161 LYS A O 1
ATOM 1346 N N . PRO A 1 162 ? -2.041 -5.921 20.867 1.00 46.94 162 PRO A N 1
ATOM 1347 C CA . PRO A 1 162 ? -1.786 -4.820 21.778 1.00 46.94 162 PRO A CA 1
ATOM 1348 C C . PRO A 1 162 ? -1.339 -5.426 23.106 1.00 46.94 162 PRO A C 1
ATOM 1350 O O . PRO A 1 162 ? -2.044 -6.248 23.692 1.00 46.94 162 PRO A O 1
ATOM 1353 N N . ASN A 1 163 ? -0.137 -5.058 23.542 1.00 38.28 163 ASN A N 1
ATOM 1354 C CA . ASN A 1 163 ? 0.394 -5.483 24.825 1.00 38.28 163 ASN A CA 1
ATOM 1355 C C . ASN A 1 163 ? -0.608 -5.039 25.905 1.00 38.28 163 ASN A C 1
ATOM 1357 O O . ASN A 1 163 ? -0.833 -3.840 26.085 1.00 38.28 163 ASN A O 1
ATOM 1361 N N . LYS A 1 164 ? -1.279 -5.989 26.565 1.00 45.94 164 LYS A N 1
ATOM 1362 C CA . LYS A 1 164 ? -2.139 -5.699 27.716 1.00 45.94 164 LYS A CA 1
ATOM 1363 C C . LYS A 1 164 ? -1.228 -5.237 28.850 1.00 45.94 164 LYS A C 1
ATOM 1365 O O . LYS A 1 164 ? -0.648 -6.082 29.517 1.00 45.94 164 LYS A O 1
ATOM 1370 N N . LYS A 1 165 ? -1.088 -3.922 29.025 1.00 41.72 165 LYS A N 1
ATOM 1371 C CA . LYS A 1 165 ? -0.802 -3.234 30.297 1.00 41.72 165 LYS A CA 1
ATOM 1372 C C . LYS A 1 165 ? -0.830 -1.722 30.057 1.00 41.72 165 LYS A C 1
ATOM 1374 O O . LYS A 1 165 ? 0.169 -1.107 29.707 1.00 41.72 165 LYS A O 1
ATOM 1379 N N . ALA A 1 166 ? -2.010 -1.140 30.208 1.00 40.38 166 ALA A N 1
ATOM 1380 C CA . ALA A 1 166 ? -2.137 0.205 30.740 1.00 40.38 166 ALA A CA 1
ATOM 1381 C C . ALA A 1 166 ? -3.074 0.034 31.932 1.00 40.38 166 ALA A C 1
ATOM 1383 O O . ALA A 1 166 ? -4.256 -0.258 31.747 1.00 40.38 166 ALA A O 1
ATOM 1384 N N . GLU A 1 167 ? -2.494 0.040 33.128 1.00 39.47 167 GLU A N 1
ATOM 1385 C CA . GLU A 1 167 ? -3.246 0.054 34.377 1.00 39.47 167 GLU A CA 1
ATOM 1386 C C . GLU A 1 167 ? -4.204 1.256 34.362 1.00 39.47 167 GLU A C 1
ATOM 1388 O O . GLU A 1 167 ? -3.854 2.307 33.808 1.00 39.47 167 GLU A O 1
ATOM 1393 N N . PRO A 1 168 ? -5.433 1.105 34.883 1.00 33.22 168 PRO A N 1
ATOM 1394 C CA . PRO A 1 168 ? -6.336 2.232 35.027 1.00 33.22 168 PRO A CA 1
ATOM 1395 C C . PRO A 1 168 ? -5.654 3.289 35.896 1.00 33.22 168 PRO A C 1
ATOM 1397 O O . PRO A 1 168 ? -5.107 2.975 36.949 1.00 33.22 168 PRO A O 1
ATOM 1400 N N . ILE A 1 169 ? -5.671 4.537 35.431 1.00 45.94 169 ILE A N 1
ATOM 1401 C CA . ILE A 1 169 ? -5.273 5.687 36.238 1.00 45.94 169 ILE A CA 1
ATOM 1402 C C . ILE A 1 169 ? -6.296 5.747 37.373 1.00 45.94 169 ILE A C 1
ATOM 1404 O O . ILE A 1 169 ? -7.438 6.153 37.148 1.00 45.94 169 ILE A O 1
ATOM 1408 N N . THR A 1 170 ? -5.929 5.261 38.557 1.00 39.03 170 THR A N 1
ATOM 1409 C CA . THR A 1 170 ? -6.694 5.506 39.777 1.00 39.03 170 THR A CA 1
ATOM 1410 C C . THR A 1 170 ? -6.787 7.024 39.927 1.00 39.03 170 THR A C 1
ATOM 1412 O O . THR A 1 170 ? -5.744 7.683 39.862 1.00 39.03 170 THR A O 1
ATOM 1415 N N . PRO A 1 171 ? -7.985 7.617 40.055 1.00 37.16 171 PRO A N 1
ATOM 1416 C CA . PRO A 1 171 ? -8.088 9.022 40.413 1.00 37.16 171 PRO A CA 1
ATOM 1417 C C . PRO A 1 171 ? -7.301 9.232 41.706 1.00 37.16 171 PRO A C 1
ATOM 1419 O O . PRO A 1 171 ? -7.448 8.441 42.640 1.00 37.16 171 PRO A O 1
ATOM 1422 N N . LEU A 1 172 ? -6.44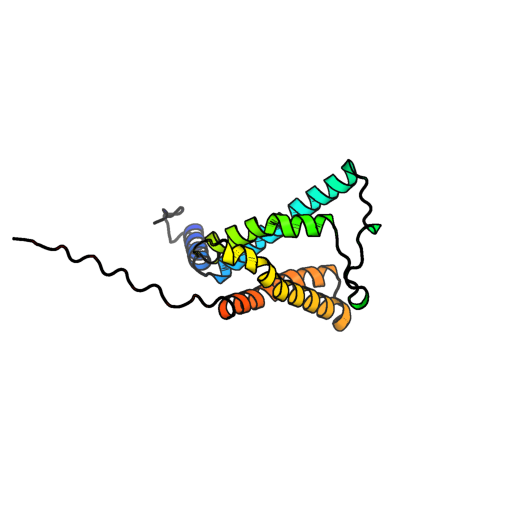0 10.251 41.729 1.00 44.34 172 LEU A N 1
ATOM 1423 C CA . LEU A 1 172 ? -5.859 10.744 42.972 1.00 44.34 172 LEU A CA 1
ATOM 1424 C C . LEU A 1 172 ? -7.032 11.001 43.918 1.00 44.34 172 LEU A C 1
ATOM 1426 O O . LEU A 1 172 ? -7.921 11.785 43.587 1.00 44.34 172 LEU A O 1
ATOM 1430 N N . GLN A 1 173 ? -7.074 10.259 45.022 1.00 37.44 173 GLN A N 1
ATOM 1431 C CA . GLN A 1 173 ? -7.977 10.566 46.118 1.00 37.44 173 GLN A CA 1
ATOM 1432 C C . GLN A 1 173 ? -7.627 11.987 46.559 1.00 37.44 173 GLN A C 1
ATOM 1434 O O . GLN A 1 173 ? -6.465 12.270 46.850 1.00 37.44 173 GLN A O 1
ATOM 1439 N N . GLU A 1 174 ? -8.608 12.883 46.496 1.00 42.28 174 GLU A N 1
ATOM 1440 C CA . GLU A 1 174 ? -8.539 14.180 47.153 1.00 42.28 174 GLU A CA 1
ATOM 1441 C C . GLU A 1 174 ? -8.260 13.900 48.635 1.00 42.28 174 GLU A C 1
ATOM 1443 O O . GLU A 1 174 ? -9.067 13.273 49.321 1.00 42.28 174 GLU A O 1
ATOM 1448 N N . GLU A 1 175 ? -7.064 14.266 49.101 1.00 40.81 175 GLU A N 1
ATOM 1449 C CA . GLU A 1 175 ? -6.809 14.431 50.527 1.00 40.81 175 GLU A CA 1
ATOM 1450 C C . GLU A 1 175 ? -7.634 15.639 50.980 1.00 40.81 175 GLU A C 1
ATOM 1452 O O . GLU A 1 175 ? -7.198 16.787 50.874 1.00 40.81 175 GLU A O 1
ATOM 1457 N N . ASP A 1 176 ? -8.852 15.365 51.447 1.00 43.59 176 ASP A N 1
ATOM 1458 C CA . ASP A 1 176 ? -9.535 16.210 52.419 1.00 43.59 176 ASP A CA 1
ATOM 1459 C C . ASP A 1 176 ? -8.645 16.269 53.668 1.00 43.59 176 ASP A C 1
ATOM 1461 O O . ASP A 1 176 ? -8.620 15.343 54.480 1.00 43.59 176 ASP A O 1
ATOM 1465 N N . ASN A 1 177 ? -7.873 17.347 53.794 1.00 44.25 177 ASN A N 1
ATOM 1466 C CA . ASN A 1 177 ? -7.269 17.736 55.059 1.00 44.25 177 ASN A CA 1
ATOM 1467 C C . ASN A 1 177 ? -8.205 18.751 55.727 1.00 44.25 177 ASN A C 1
ATOM 1469 O O . ASN A 1 177 ? -8.343 19.881 55.250 1.00 44.25 177 ASN A O 1
ATOM 1473 N N . GLU A 1 178 ? -8.863 18.286 56.794 1.00 39.56 178 GLU A N 1
ATOM 1474 C CA . GLU A 1 178 ? -9.436 19.100 57.877 1.00 39.56 178 GLU A CA 1
ATOM 1475 C C . GLU A 1 178 ? -8.390 20.025 58.524 1.00 39.56 178 GLU A C 1
ATOM 1477 O O . GLU A 1 178 ? -7.200 19.632 58.612 1.00 39.56 178 GLU A O 1
#

pLDDT: mean 81.55, std 16.06, range [33.22, 95.44]